Protein AF-A0A223NWZ9-F1 (afdb_monomer)

Radius of gyration: 15.73 Å; Cα contacts (8 Å, |Δi|>4): 188; chains: 1; bounding box: 35×35×40 Å

Organism: NCBI:txid1234841

pLDDT: mean 83.45, std 14.41, range [49.0, 98.25]

Sequence (126 aa):
MNLELKHLAPYLPYGLMCKTITGVTGKMIQLSESSVFLDCEIKWNSGALYNWMLECDIKPILRPISDLYNHPADDEIKDSCNGFIGVKFFHVNDTPYCSLKVLLKHHFDIFGLIEAGLAIDINTLK

Solvent-accessible surface area (backbone atoms only — not comparable to full-atom values): 7574 Å² total; per-residue (Å²): 137,79,92,49,59,84,77,50,59,79,27,47,92,49,44,44,42,29,34,37,83,88,68,54,56,23,32,34,75,48,77,53,98,82,40,51,31,32,50,34,80,57,92,50,10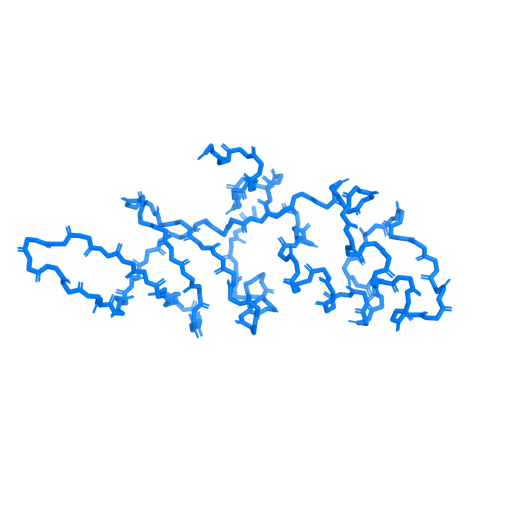1,78,75,57,79,52,80,49,84,44,86,58,68,62,28,45,48,25,33,59,59,82,50,39,88,81,36,76,60,48,57,52,34,39,66,68,45,79,63,66,72,75,76,86,74,79,43,74,90,80,48,54,68,62,43,49,53,52,40,35,59,68,37,37,43,74,80,50,36,49,86,67,67,52,28,39,50,50,87,76,61,128

Secondary structure (DSSP, 8-state):
----HHHHGGGGGGT-EEEETTS-EEEEEEE-SS-EEEE-----TT-----EEE---EEEEEB-GGGGGGSTHHHHHHHHTTT---STT--TTTS-HHHHHHHHHTTB-SS-TTTTTSSEEGGG--

Mean predicted aligned error: 6.72 Å

Nearest PDB structures (foldseek):
  7l1s-assembly1_C  TM=5.646E-01  e=8.456E-01  Bacillus sp. PS3
  3fb9-assembly1_B  TM=4.884E-01  e=2.352E+00  Streptococcus pneumoniae TIGR4
  7tmo-assembly1_C  TM=4.624E-01  e=2.206E+00  Saccharomyces cerevisiae
  6ziu-assembly1_C  TM=4.940E-01  e=3.679E+00  Bos taurus

Structure (mmCIF, N/CA/C/O backbone):
data_AF-A0A223NWZ9-F1
#
_entry.id   AF-A0A223NWZ9-F1
#
loop_
_atom_site.group_PDB
_atom_site.id
_atom_site.type_symbol
_atom_site.label_atom_id
_atom_site.label_alt_id
_atom_site.label_comp_id
_atom_site.label_asym_id
_atom_site.label_entity_id
_atom_site.label_seq_id
_atom_site.pdbx_PDB_ins_code
_atom_site.Cartn_x
_atom_site.Cartn_y
_atom_site.Cartn_z
_atom_site.occupancy
_atom_site.B_iso_or_equiv
_atom_site.auth_seq_id
_atom_site.auth_comp_id
_atom_site.auth_asym_id
_atom_site.auth_atom_id
_atom_site.pdbx_PDB_model_num
ATOM 1 N N . MET A 1 1 ? -2.712 -14.738 4.060 1.00 78.44 1 MET A N 1
ATOM 2 C CA . MET A 1 1 ? -1.640 -13.721 4.117 1.00 78.44 1 MET A CA 1
ATOM 3 C C . MET A 1 1 ? -2.070 -12.667 5.120 1.00 78.44 1 MET A C 1
ATOM 5 O O . MET A 1 1 ? -3.264 -12.403 5.175 1.00 78.44 1 MET A O 1
ATOM 9 N N . ASN A 1 2 ? -1.147 -12.106 5.902 1.00 85.12 2 ASN A N 1
ATOM 10 C CA . ASN A 1 2 ? -1.435 -11.020 6.844 1.00 85.12 2 ASN A CA 1
ATOM 11 C C . ASN A 1 2 ? -0.745 -9.734 6.377 1.00 85.12 2 ASN A C 1
ATOM 13 O O . ASN A 1 2 ? 0.264 -9.786 5.668 1.00 85.12 2 ASN A O 1
ATOM 17 N N . LEU A 1 3 ? -1.292 -8.583 6.771 1.00 88.12 3 LEU A N 1
ATOM 18 C CA . LEU A 1 3 ? -0.623 -7.303 6.573 1.00 88.12 3 LEU A CA 1
ATOM 19 C C . LEU A 1 3 ? 0.570 -7.221 7.539 1.00 88.12 3 LEU A C 1
ATOM 21 O O . LEU A 1 3 ? 0.448 -7.572 8.707 1.00 88.12 3 LEU A O 1
ATOM 25 N N . GLU A 1 4 ? 1.729 -6.789 7.046 1.00 90.19 4 GLU A N 1
ATOM 26 C CA . GLU A 1 4 ? 2.988 -6.773 7.800 1.00 90.19 4 GLU A CA 1
ATOM 27 C C . GLU A 1 4 ? 3.716 -5.455 7.536 1.00 90.19 4 GLU A C 1
A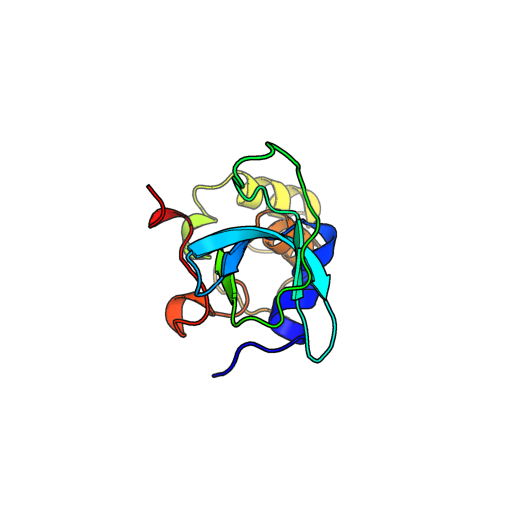TOM 29 O O . GLU A 1 4 ? 3.508 -4.823 6.496 1.00 90.19 4 GLU A O 1
ATOM 34 N N . LEU A 1 5 ? 4.634 -5.085 8.434 1.00 90.81 5 LEU A N 1
ATOM 35 C CA . LEU A 1 5 ? 5.440 -3.865 8.338 1.00 90.81 5 LEU A CA 1
ATOM 36 C C . LEU A 1 5 ? 6.079 -3.688 6.951 1.00 90.81 5 LEU A C 1
ATOM 38 O O . LEU A 1 5 ? 6.002 -2.614 6.360 1.00 90.81 5 LEU A O 1
ATOM 42 N N . LYS A 1 6 ? 6.659 -4.761 6.400 1.00 91.69 6 LYS A N 1
ATOM 43 C CA . LYS A 1 6 ? 7.359 -4.756 5.106 1.00 91.69 6 LYS A CA 1
ATOM 44 C C . LYS A 1 6 ? 6.458 -4.419 3.912 1.00 91.69 6 LYS A C 1
ATOM 46 O O . LYS A 1 6 ? 6.962 -3.953 2.897 1.00 91.69 6 LYS A O 1
ATOM 51 N N . HIS A 1 7 ? 5.148 -4.635 4.035 1.00 92.94 7 HIS A N 1
ATOM 52 C CA . HIS A 1 7 ? 4.178 -4.299 2.994 1.00 92.94 7 HIS A CA 1
ATOM 53 C C . HIS A 1 7 ? 3.818 -2.805 3.009 1.00 92.94 7 HIS A C 1
ATOM 55 O O . HIS A 1 7 ? 3.472 -2.253 1.973 1.00 92.94 7 HIS A O 1
ATOM 61 N N . LEU A 1 8 ? 3.904 -2.141 4.168 1.00 93.69 8 LEU A N 1
ATOM 62 C CA . LEU A 1 8 ? 3.492 -0.742 4.345 1.00 93.69 8 LEU A CA 1
ATOM 63 C C . LEU A 1 8 ? 4.670 0.235 4.342 1.00 93.69 8 LEU A C 1
ATOM 65 O O . LEU A 1 8 ? 4.576 1.314 3.760 1.00 93.69 8 LEU A O 1
ATOM 69 N N . ALA A 1 9 ? 5.787 -0.143 4.968 1.00 94.62 9 ALA A N 1
ATOM 70 C CA . ALA A 1 9 ? 6.954 0.716 5.153 1.00 94.62 9 ALA A CA 1
ATOM 71 C C . ALA A 1 9 ? 7.456 1.384 3.855 1.00 94.62 9 ALA A C 1
ATOM 73 O O . ALA A 1 9 ? 7.744 2.582 3.900 1.00 94.62 9 ALA A O 1
ATOM 74 N N . PRO A 1 10 ? 7.497 0.702 2.689 1.00 95.44 10 PRO A N 1
ATOM 75 C CA . PRO A 1 10 ? 7.938 1.326 1.441 1.00 95.44 10 PRO A CA 1
ATOM 76 C C . PRO A 1 10 ? 7.070 2.504 0.979 1.00 95.44 10 PRO A C 1
ATOM 78 O O . PRO A 1 10 ? 7.555 3.385 0.272 1.00 95.44 10 PRO A O 1
ATOM 81 N N . TYR A 1 11 ? 5.800 2.552 1.385 1.00 96.94 11 TYR A N 1
ATOM 82 C CA . TYR A 1 11 ? 4.884 3.624 1.004 1.00 96.94 11 TYR A CA 1
ATOM 83 C C . TYR A 1 11 ? 4.899 4.825 1.959 1.00 96.94 11 TYR A C 1
ATOM 85 O O . TYR A 1 11 ? 4.304 5.858 1.647 1.00 96.94 11 TYR A O 1
ATOM 93 N N . LEU A 1 12 ? 5.566 4.717 3.114 1.00 94.75 12 LEU A N 1
ATOM 94 C CA . LEU A 1 12 ? 5.590 5.764 4.138 1.00 94.75 12 LEU A CA 1
ATOM 95 C C . LEU A 1 12 ? 6.043 7.139 3.603 1.00 94.75 12 LEU A C 1
ATOM 97 O O . LEU A 1 12 ? 5.348 8.120 3.872 1.00 94.75 12 LEU A O 1
ATOM 101 N N . PRO A 1 13 ? 7.113 7.253 2.785 1.00 96.06 13 PRO A N 1
ATOM 102 C CA . PRO A 1 13 ? 7.543 8.545 2.238 1.00 96.06 13 PRO A CA 1
ATOM 103 C C . PRO A 1 13 ? 6.524 9.183 1.287 1.00 96.06 13 PRO A C 1
ATOM 105 O O . PRO A 1 13 ? 6.590 10.380 1.016 1.00 96.06 13 PRO A O 1
ATOM 108 N N . TYR A 1 14 ? 5.595 8.382 0.762 1.00 96.75 14 TYR A N 1
ATOM 109 C CA . TYR A 1 14 ? 4.630 8.782 -0.256 1.00 96.75 14 TYR A CA 1
ATOM 110 C C . TYR A 1 14 ? 3.237 9.018 0.318 1.00 96.75 14 TYR A C 1
ATOM 112 O O . TYR A 1 14 ? 2.323 9.359 -0.429 1.00 96.75 14 TYR A O 1
ATOM 120 N N . GLY A 1 15 ? 3.058 8.869 1.634 1.00 93.81 15 GLY A N 1
ATOM 121 C CA . GLY A 1 15 ? 1.816 9.249 2.287 1.00 93.81 15 GLY A CA 1
ATOM 122 C C . GLY A 1 15 ? 0.619 8.414 1.858 1.00 93.81 15 GLY A C 1
ATOM 123 O O . GLY A 1 15 ? -0.398 8.971 1.454 1.00 93.81 15 GLY A O 1
ATOM 124 N N . LEU A 1 16 ? 0.764 7.091 1.904 1.00 96.56 16 LEU A N 1
ATOM 125 C CA . LEU A 1 16 ? -0.305 6.150 1.584 1.00 96.56 16 LEU A CA 1
ATOM 126 C C . LEU A 1 16 ? -1.575 6.444 2.384 1.00 96.56 16 LEU A C 1
ATOM 128 O O . LEU A 1 16 ? -1.523 6.587 3.605 1.00 96.56 16 LEU A O 1
ATOM 132 N N . MET A 1 17 ? -2.714 6.496 1.700 1.00 95.81 17 MET A N 1
ATOM 133 C CA . MET A 1 17 ? -4.010 6.609 2.359 1.00 95.81 17 MET A CA 1
ATOM 134 C C . MET A 1 17 ? -4.446 5.247 2.894 1.00 95.81 17 MET A C 1
ATOM 136 O O . MET A 1 17 ? -4.345 4.231 2.210 1.00 95.81 17 MET A O 1
ATOM 140 N N . CYS A 1 18 ? -4.978 5.235 4.107 1.00 93.75 18 CYS A N 1
ATOM 141 C CA . CYS A 1 18 ? -5.468 4.044 4.780 1.00 93.75 18 CYS A CA 1
ATOM 142 C C . CYS A 1 18 ? -6.873 4.299 5.317 1.00 93.75 18 CYS A C 1
ATOM 144 O O . CYS A 1 18 ? -7.188 5.401 5.770 1.00 93.75 18 CYS A O 1
ATOM 146 N N . LYS A 1 19 ? -7.703 3.258 5.305 1.00 91.88 19 LYS A N 1
ATOM 147 C CA . LYS A 1 19 ? -9.019 3.255 5.939 1.00 91.88 19 LYS A CA 1
ATOM 148 C C . LYS A 1 19 ? -8.996 2.355 7.165 1.00 91.88 19 LYS A C 1
ATOM 150 O O . LYS A 1 19 ? -8.578 1.205 7.080 1.00 91.88 19 LYS A O 1
ATOM 155 N N . THR A 1 20 ? -9.453 2.864 8.295 1.00 87.62 20 THR A N 1
ATOM 156 C CA . THR A 1 20 ? -9.589 2.097 9.534 1.00 87.62 20 THR A CA 1
ATOM 157 C C . THR A 1 20 ? -10.863 1.252 9.499 1.00 87.62 20 THR A C 1
ATOM 159 O O . THR A 1 20 ? -11.808 1.550 8.759 1.00 87.62 20 THR A O 1
ATOM 162 N N . ILE A 1 21 ? -10.950 0.239 10.362 1.00 82.25 21 ILE A N 1
ATOM 163 C CA . ILE A 1 21 ? -12.201 -0.513 10.581 1.00 82.25 21 ILE A CA 1
ATOM 164 C C . ILE A 1 21 ? -13.375 0.365 11.040 1.00 82.25 21 ILE A C 1
ATOM 166 O O . ILE A 1 21 ? -14.529 0.047 10.764 1.00 82.25 21 ILE A O 1
ATOM 170 N N . THR A 1 22 ? -13.096 1.494 11.698 1.00 81.75 22 THR A N 1
ATOM 171 C CA . THR A 1 22 ? -14.110 2.468 12.132 1.00 81.75 22 THR A CA 1
ATOM 172 C C . THR A 1 22 ? -14.595 3.369 10.993 1.00 81.75 22 THR A C 1
ATOM 174 O O . THR A 1 22 ? -15.476 4.201 11.194 1.00 81.75 22 THR A O 1
ATOM 177 N N . GLY A 1 23 ? -14.043 3.204 9.787 1.00 85.88 23 GLY A N 1
ATOM 178 C CA . GLY A 1 23 ? -14.415 3.951 8.589 1.00 85.88 23 GLY A CA 1
ATOM 179 C C . GLY A 1 23 ? -13.675 5.277 8.412 1.00 85.88 23 GLY A C 1
ATOM 180 O O . GLY A 1 23 ? -13.872 5.933 7.389 1.00 85.88 23 GLY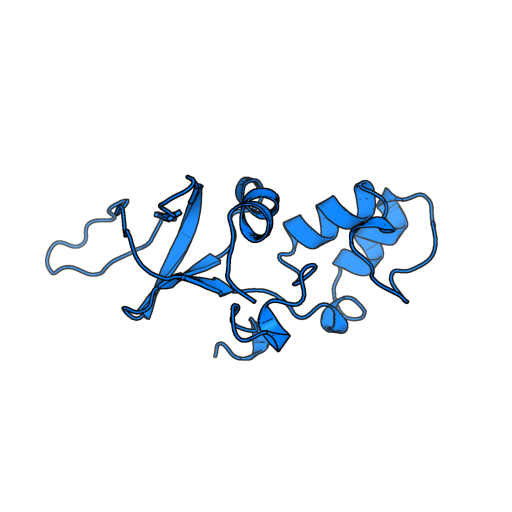 A O 1
ATOM 181 N N . VAL A 1 24 ? -12.802 5.650 9.352 1.00 86.12 24 VAL A N 1
ATOM 182 C CA . VAL A 1 24 ? -11.955 6.844 9.247 1.00 86.12 24 VAL A CA 1
ATOM 183 C C . VAL A 1 24 ? -10.912 6.617 8.159 1.00 86.12 24 VAL A C 1
ATOM 185 O O . VAL A 1 24 ? -10.317 5.546 8.068 1.00 86.12 24 VAL A O 1
ATOM 188 N N . THR A 1 25 ? -10.701 7.621 7.313 1.00 90.00 25 THR A N 1
ATOM 189 C CA . THR A 1 25 ? -9.667 7.591 6.275 1.00 90.00 25 THR A CA 1
ATOM 190 C C . THR A 1 25 ? -8.602 8.619 6.616 1.00 90.00 25 THR A C 1
ATOM 192 O O . THR A 1 25 ? -8.929 9.744 6.985 1.00 90.00 25 THR A O 1
ATOM 195 N N . GLY A 1 26 ? -7.338 8.226 6.513 1.00 89.19 26 GLY A N 1
ATOM 196 C CA . GLY A 1 26 ? -6.212 9.066 6.893 1.00 89.19 26 GLY A CA 1
ATOM 197 C C . GLY A 1 26 ? -4.942 8.719 6.145 1.00 89.19 26 GLY A C 1
ATOM 198 O O . GLY A 1 26 ? -4.787 7.611 5.631 1.00 89.19 26 GLY A O 1
ATOM 199 N N . LYS A 1 27 ? -4.032 9.682 6.090 1.00 92.81 27 LYS A N 1
ATOM 200 C CA . LYS A 1 27 ? -2.718 9.542 5.481 1.00 92.81 27 LYS A CA 1
ATOM 201 C C . LYS A 1 27 ? -1.758 8.905 6.474 1.00 92.81 27 LYS A C 1
ATOM 203 O O . LYS A 1 27 ? -1.611 9.392 7.588 1.00 92.81 27 LYS A O 1
ATOM 208 N N . MET A 1 28 ? -1.064 7.852 6.073 1.00 92.25 28 MET A N 1
ATOM 209 C CA . MET A 1 28 ? -0.031 7.237 6.897 1.00 92.25 28 MET A CA 1
ATOM 210 C C . MET A 1 28 ? 1.170 8.176 7.052 1.00 92.25 28 MET A C 1
ATOM 212 O O . MET A 1 28 ? 1.759 8.603 6.058 1.00 92.25 28 MET A O 1
ATOM 216 N N . ILE A 1 29 ? 1.532 8.477 8.302 1.00 91.38 29 ILE A N 1
ATOM 217 C CA . ILE A 1 29 ? 2.642 9.384 8.650 1.00 91.38 29 ILE A CA 1
ATOM 218 C C . ILE A 1 29 ? 3.736 8.716 9.483 1.00 91.38 29 ILE A C 1
ATOM 220 O O . ILE A 1 29 ? 4.881 9.161 9.461 1.00 91.38 29 ILE A O 1
ATOM 224 N N . GLN A 1 30 ? 3.411 7.632 10.189 1.00 89.56 30 GLN A N 1
ATOM 225 C CA . GLN A 1 30 ? 4.369 6.844 10.958 1.00 89.56 30 GLN A CA 1
ATOM 226 C C . GLN A 1 30 ? 3.888 5.393 11.070 1.00 89.56 30 GLN A C 1
ATOM 228 O O . GLN A 1 30 ? 2.691 5.110 11.032 1.00 89.56 30 GLN A O 1
ATOM 233 N N . LEU A 1 31 ? 4.841 4.473 11.198 1.00 88.00 31 LEU A N 1
ATOM 234 C CA . LEU A 1 31 ? 4.620 3.035 11.285 1.00 88.00 31 LEU A CA 1
ATOM 235 C C . LEU A 1 31 ? 5.567 2.453 12.344 1.00 88.00 31 LEU A C 1
ATOM 237 O O . LEU A 1 31 ? 6.729 2.854 12.416 1.00 88.00 31 LEU A O 1
ATOM 241 N N . SER A 1 32 ? 5.081 1.519 13.151 1.00 85.69 32 SER A N 1
ATOM 242 C CA . SER A 1 32 ? 5.876 0.685 14.054 1.00 85.69 32 SER A CA 1
ATOM 243 C C . SER A 1 32 ? 5.500 -0.786 13.863 1.00 85.69 32 SER A C 1
ATOM 245 O O . SER A 1 32 ? 4.607 -1.102 13.076 1.00 85.69 32 SER A O 1
ATOM 247 N N . GLU A 1 33 ? 6.161 -1.696 14.578 1.00 80.62 33 GLU A N 1
ATOM 248 C CA . GLU A 1 33 ? 5.824 -3.126 14.534 1.00 80.62 33 GLU A CA 1
ATOM 249 C C . GLU A 1 33 ? 4.382 -3.425 14.971 1.00 80.62 33 GLU A C 1
ATOM 251 O O . GLU A 1 33 ? 3.807 -4.407 14.508 1.00 80.62 33 GLU A O 1
ATOM 256 N N . SER A 1 34 ? 3.791 -2.585 15.827 1.00 79.56 34 SER A N 1
ATOM 257 C CA . SER A 1 34 ? 2.458 -2.808 16.402 1.00 79.56 34 SER A CA 1
ATOM 258 C C . SER A 1 34 ? 1.420 -1.750 16.032 1.00 79.56 34 SER A C 1
ATOM 260 O O . SER A 1 34 ? 0.245 -1.924 16.340 1.00 79.56 34 SER A O 1
ATOM 262 N N . SER A 1 35 ? 1.810 -0.645 15.392 1.00 81.56 35 SER A N 1
ATOM 263 C CA . SER A 1 35 ? 0.895 0.481 15.180 1.00 81.56 35 SER A CA 1
ATOM 264 C C . SER A 1 35 ? 1.140 1.257 13.891 1.00 81.56 35 SER A C 1
ATOM 266 O O . SER A 1 35 ? 2.269 1.406 13.421 1.00 81.56 35 SER A O 1
ATOM 268 N N . VAL A 1 36 ? 0.049 1.796 13.341 1.00 85.12 36 VAL A N 1
ATOM 269 C CA . VAL A 1 36 ? 0.051 2.724 12.206 1.00 85.12 36 VAL A CA 1
ATOM 270 C C . VAL A 1 36 ? -0.522 4.055 12.674 1.00 85.12 36 VAL A C 1
ATOM 272 O O . VAL A 1 36 ? -1.597 4.108 13.264 1.00 85.12 36 VAL A O 1
ATOM 275 N N . PHE A 1 37 ? 0.185 5.143 12.393 1.00 86.00 37 PHE A N 1
ATOM 276 C CA . PHE A 1 37 ? -0.257 6.491 12.726 1.00 86.00 37 PHE A CA 1
ATOM 277 C C . PHE A 1 37 ? -0.794 7.162 11.473 1.00 86.00 37 PHE A C 1
ATOM 279 O O . PHE A 1 37 ? -0.101 7.234 10.449 1.00 86.00 37 PHE A O 1
ATOM 286 N N . LEU A 1 38 ? -2.026 7.657 11.577 1.00 87.38 38 LEU A N 1
ATOM 287 C CA . LEU A 1 38 ? -2.722 8.325 10.492 1.00 87.38 38 LEU A CA 1
ATOM 288 C C . LEU A 1 38 ? -2.938 9.801 10.828 1.00 87.38 38 LEU A C 1
ATOM 290 O O . LEU A 1 38 ? -3.410 10.145 11.910 1.00 87.38 38 LEU A O 1
ATOM 294 N N . ASP A 1 39 ? -2.644 10.655 9.860 1.00 86.81 39 ASP A N 1
ATOM 295 C CA . ASP A 1 39 ? -3.119 12.030 9.799 1.00 86.81 39 ASP A CA 1
ATOM 296 C C . ASP A 1 39 ? -4.519 12.019 9.164 1.00 86.81 39 ASP A C 1
ATOM 298 O O . ASP A 1 39 ? -4.683 11.628 8.003 1.00 86.81 39 ASP A O 1
ATOM 302 N N . CYS A 1 40 ? -5.552 12.333 9.948 1.00 81.69 40 CYS A N 1
ATOM 303 C CA . CYS A 1 40 ? -6.945 12.275 9.510 1.00 81.69 40 CYS A CA 1
ATOM 304 C C . CYS A 1 40 ? -7.798 13.384 10.128 1.00 81.69 40 CYS A C 1
ATOM 306 O O . CYS A 1 40 ? -7.580 13.817 11.260 1.00 81.69 40 CYS A O 1
ATOM 308 N N . GLU A 1 41 ? -8.828 13.806 9.394 1.00 72.62 41 GLU A N 1
ATOM 309 C CA . GLU A 1 41 ? -9.833 14.728 9.914 1.00 72.62 41 GLU A CA 1
ATOM 310 C C . GLU A 1 41 ? -10.993 13.944 10.531 1.00 72.62 41 GLU A C 1
ATOM 312 O O . GLU A 1 41 ? -11.745 13.259 9.833 1.00 72.62 41 GLU A O 1
ATOM 317 N N . ILE A 1 42 ? -11.180 14.068 11.845 1.00 68.69 42 ILE A N 1
ATOM 318 C CA . ILE A 1 42 ? -12.346 13.511 12.532 1.00 68.69 42 ILE A CA 1
ATOM 319 C C . ILE A 1 42 ? -13.240 14.668 12.970 1.00 68.69 42 ILE A C 1
ATOM 321 O O . ILE A 1 42 ? -12.852 15.504 13.783 1.00 68.69 42 ILE A O 1
ATOM 325 N N . LYS A 1 43 ? -14.473 14.705 12.460 1.00 62.28 43 LYS A N 1
ATOM 326 C CA . LYS A 1 43 ? -15.470 15.692 12.886 1.00 62.28 43 LYS A CA 1
ATOM 327 C C . LYS A 1 43 ? -16.003 15.335 14.273 1.00 62.28 43 LYS A C 1
ATOM 329 O O . LYS A 1 43 ? -16.959 14.577 14.398 1.00 62.28 43 LYS A O 1
ATOM 334 N N . TRP A 1 44 ? -15.398 15.904 15.308 1.00 57.38 44 TRP A N 1
ATOM 335 C CA . TRP A 1 44 ? -16.029 16.047 16.622 1.00 57.38 44 TRP A CA 1
ATOM 336 C C . TRP A 1 44 ? -16.712 17.413 16.716 1.00 57.38 44 TRP A C 1
ATOM 338 O O . TRP A 1 44 ? -16.326 18.346 16.011 1.00 57.38 44 TRP A O 1
ATOM 348 N N . ASN A 1 45 ? -17.702 17.552 17.605 1.00 56.41 45 ASN A N 1
ATOM 349 C CA . ASN A 1 45 ? -18.493 18.779 17.815 1.00 56.41 45 ASN A CA 1
ATOM 350 C C . ASN A 1 45 ? -17.663 20.065 18.084 1.00 56.41 45 ASN A C 1
ATOM 352 O O . ASN A 1 45 ? -18.237 21.146 18.153 1.00 56.41 45 ASN A O 1
ATOM 356 N N . SER A 1 46 ? -16.336 19.969 18.231 1.00 55.59 46 SER A N 1
ATOM 357 C CA . SER A 1 46 ? -15.387 21.068 18.454 1.00 55.59 46 SER A CA 1
ATOM 358 C C . SER A 1 46 ? -14.557 21.495 17.227 1.00 55.59 46 SER A C 1
ATOM 360 O O . SER A 1 46 ? -13.804 22.458 17.337 1.00 55.59 46 SER A O 1
ATOM 362 N N . GLY A 1 47 ? -14.668 20.830 16.067 1.00 51.28 47 GLY A N 1
ATOM 363 C CA . GLY A 1 47 ? -14.039 21.282 14.811 1.00 51.28 47 GLY A CA 1
ATOM 364 C C . GLY A 1 47 ? -12.506 21.196 14.736 1.00 51.28 47 GLY A C 1
ATOM 365 O O . GLY A 1 47 ? -11.912 21.833 13.870 1.00 51.28 47 GLY A O 1
ATOM 366 N N . ALA A 1 48 ? -11.854 20.441 15.623 1.00 49.00 48 ALA A N 1
ATOM 367 C CA . ALA A 1 48 ? -10.395 20.342 15.668 1.00 49.00 48 ALA A CA 1
ATOM 368 C C . ALA A 1 48 ? -9.834 19.145 14.871 1.00 49.00 48 ALA A C 1
ATOM 370 O O . ALA A 1 48 ? -10.368 18.037 14.921 1.00 49.00 48 ALA A O 1
ATOM 371 N N . LEU A 1 49 ? -8.724 19.399 14.167 1.00 49.41 49 LEU A N 1
ATOM 372 C CA . LEU A 1 49 ? -7.840 18.418 13.531 1.00 49.41 49 LEU A CA 1
ATOM 373 C C . LEU A 1 49 ? -6.976 17.764 14.613 1.00 49.41 49 LEU A C 1
ATOM 375 O O . LEU A 1 49 ? -6.284 18.472 15.347 1.00 49.41 49 LEU A O 1
ATOM 379 N N . TYR A 1 50 ? -6.981 16.439 14.718 1.00 55.75 50 TYR A N 1
ATOM 380 C CA . TYR A 1 50 ? -6.130 15.741 15.677 1.00 55.75 50 TYR A CA 1
ATOM 381 C C . TYR A 1 50 ? -5.415 14.566 15.010 1.00 55.75 50 TYR A C 1
ATOM 383 O O . TYR A 1 50 ? -6.056 13.689 14.441 1.00 55.75 50 TYR A O 1
ATOM 391 N N . ASN A 1 51 ? -4.094 14.499 15.186 1.00 53.84 51 ASN A N 1
ATOM 392 C CA . ASN A 1 51 ? -3.315 13.287 14.936 1.00 53.84 51 ASN A CA 1
ATOM 393 C C . ASN A 1 51 ? -3.714 12.242 15.982 1.00 53.84 51 ASN A C 1
ATOM 395 O O . ASN A 1 51 ? -3.393 12.407 17.161 1.00 53.84 51 ASN A O 1
ATOM 399 N N . TRP A 1 52 ? -4.446 11.201 15.591 1.00 60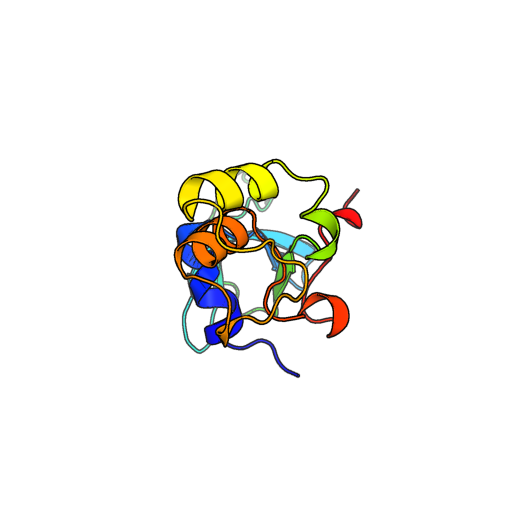.66 52 TRP A N 1
ATOM 400 C CA . TRP A 1 52 ? -4.822 10.122 16.506 1.00 60.66 52 TRP A CA 1
ATOM 401 C C . TRP A 1 52 ? -3.935 8.898 16.292 1.00 60.66 52 TRP A C 1
ATOM 403 O O . TRP A 1 52 ? -3.666 8.470 15.171 1.00 60.66 52 TRP A O 1
ATOM 413 N N . MET A 1 53 ? -3.500 8.327 17.413 1.00 51.00 53 MET A N 1
ATOM 414 C CA . MET A 1 53 ? -2.875 7.014 17.494 1.00 51.00 53 MET A CA 1
ATOM 415 C C . MET A 1 53 ? -3.999 5.978 17.511 1.00 51.00 53 MET A C 1
ATOM 417 O O . MET A 1 53 ? -4.650 5.784 18.534 1.00 51.00 53 MET A O 1
ATOM 421 N N . LEU A 1 54 ? -4.274 5.359 16.367 1.00 53.22 54 LEU A N 1
ATOM 422 C CA . LEU A 1 54 ? -5.211 4.247 16.290 1.00 53.22 54 LEU A CA 1
ATOM 423 C C . LEU A 1 54 ? -4.399 2.955 16.241 1.00 53.22 54 LEU A C 1
ATOM 425 O O . LEU A 1 54 ? -3.827 2.604 15.214 1.00 53.22 54 LEU A O 1
ATOM 429 N N . GLU A 1 55 ? 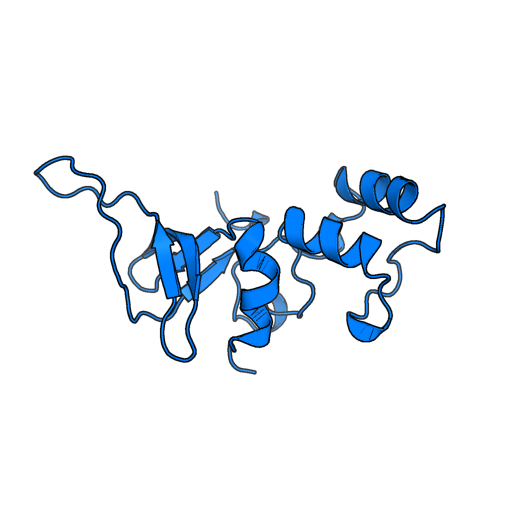-4.364 2.234 17.358 1.00 53.75 55 GLU A N 1
ATOM 430 C CA . GLU A 1 55 ? -4.083 0.798 17.338 1.00 53.75 55 GLU A CA 1
ATOM 431 C C . GLU A 1 55 ? -5.321 0.126 16.731 1.00 53.75 55 GLU A C 1
ATOM 433 O O . GLU A 1 55 ? -6.245 -0.300 17.419 1.00 53.75 55 GLU A O 1
ATOM 438 N N . CYS A 1 56 ? -5.439 0.209 15.410 1.00 63.09 56 CYS A N 1
ATOM 439 C CA . CYS A 1 56 ? -6.577 -0.304 14.668 1.00 63.09 56 CYS A CA 1
ATOM 440 C C . CYS A 1 56 ? -6.082 -1.049 13.447 1.00 63.09 56 CYS A C 1
ATOM 442 O O . CYS A 1 56 ? -5.156 -0.605 12.765 1.00 63.09 56 CYS A O 1
ATOM 444 N N . ASP A 1 57 ? -6.786 -2.127 13.128 1.00 79.50 57 ASP A N 1
ATOM 445 C CA . ASP A 1 57 ? -6.682 -2.736 11.817 1.00 79.50 57 ASP A CA 1
ATOM 446 C C . ASP A 1 57 ? -6.999 -1.677 10.754 1.00 79.50 57 ASP A C 1
ATOM 448 O O . ASP A 1 57 ? -8.027 -0.982 10.792 1.00 79.50 57 ASP A O 1
ATOM 452 N N . ILE A 1 58 ? -6.077 -1.543 9.809 1.00 90.00 58 ILE A N 1
ATOM 453 C CA . ILE A 1 58 ? -6.213 -0.671 8.652 1.00 90.00 58 ILE A CA 1
ATOM 454 C C . ILE A 1 58 ? -6.298 -1.506 7.381 1.00 90.00 58 ILE A C 1
ATOM 456 O O . ILE A 1 58 ? -5.738 -2.597 7.285 1.00 90.00 58 ILE A O 1
ATOM 460 N N . LYS A 1 59 ? -6.946 -0.943 6.366 1.00 94.00 59 LYS A N 1
ATOM 461 C CA . LYS A 1 59 ? -6.775 -1.358 4.981 1.00 94.00 59 LYS A CA 1
ATOM 462 C C . LYS A 1 59 ? -6.108 -0.226 4.202 1.00 94.00 59 LYS A C 1
ATOM 464 O O . LYS A 1 59 ? -6.701 0.855 4.119 1.00 94.00 59 LYS A O 1
ATOM 469 N N . PRO A 1 60 ? -4.901 -0.427 3.646 1.00 96.19 60 PRO A N 1
ATOM 470 C CA . PRO A 1 60 ? -4.322 0.538 2.725 1.00 96.19 60 PRO A CA 1
ATOM 471 C C . PRO A 1 60 ? -5.207 0.674 1.485 1.00 96.19 60 PRO A C 1
ATOM 473 O O . PRO A 1 60 ? -5.816 -0.296 1.033 1.00 96.19 60 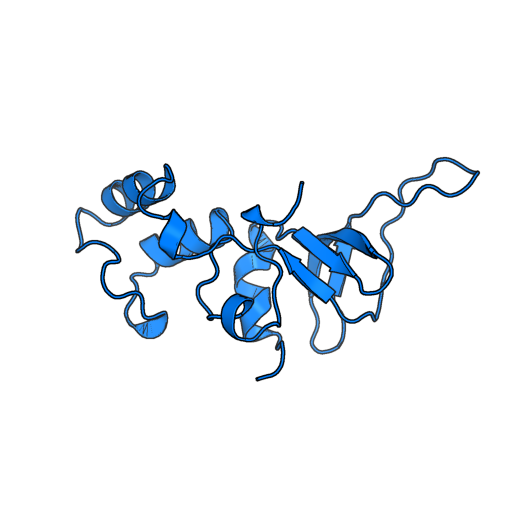PRO A O 1
ATOM 476 N N . ILE A 1 61 ? -5.292 1.887 0.952 1.00 97.94 61 ILE A N 1
ATOM 477 C CA . ILE A 1 61 ? -5.995 2.198 -0.289 1.00 97.94 61 ILE A CA 1
ATOM 478 C C . ILE A 1 61 ? -4.939 2.232 -1.387 1.00 97.94 61 ILE A C 1
ATOM 480 O O . ILE A 1 61 ? -4.083 3.114 -1.399 1.00 97.94 61 ILE A O 1
ATOM 484 N N . LEU A 1 62 ? -4.983 1.247 -2.277 1.00 98.25 62 LEU A N 1
ATOM 485 C CA . LEU A 1 62 ? -3.968 1.031 -3.300 1.00 98.25 62 LEU A CA 1
ATOM 486 C C . LEU A 1 62 ? -4.592 1.020 -4.687 1.00 98.25 62 LEU A C 1
ATOM 488 O O . LEU A 1 62 ? -5.767 0.706 -4.871 1.00 98.25 62 LEU A O 1
ATOM 492 N N . ARG A 1 63 ? -3.772 1.347 -5.678 1.00 97.25 63 ARG A N 1
ATOM 493 C CA . ARG A 1 63 ? -4.124 1.262 -7.088 1.00 97.25 63 ARG A CA 1
ATOM 494 C C . ARG A 1 63 ? -3.777 -0.128 -7.635 1.00 97.25 63 ARG A C 1
ATOM 496 O O . ARG A 1 63 ? -2.634 -0.554 -7.465 1.00 97.25 63 ARG A O 1
ATOM 503 N N . PRO A 1 64 ? -4.691 -0.831 -8.319 1.00 95.81 64 PRO A N 1
ATOM 504 C CA . PRO A 1 64 ? -4.370 -2.079 -9.001 1.00 95.81 64 PRO A CA 1
ATOM 505 C C . PRO A 1 64 ? -3.187 -1.916 -9.957 1.00 95.81 64 PRO A C 1
ATOM 507 O O . PRO A 1 64 ? -3.120 -0.951 -10.718 1.00 95.81 64 PRO A O 1
ATOM 510 N N . ILE A 1 65 ? -2.263 -2.879 -9.968 1.00 91.81 65 ILE A N 1
ATOM 511 C CA . ILE A 1 65 ? -1.110 -2.841 -10.883 1.00 91.81 65 ILE A CA 1
ATOM 512 C C . ILE A 1 65 ? -1.540 -2.838 -12.359 1.00 91.81 65 ILE A C 1
ATOM 514 O O . ILE A 1 65 ? -0.852 -2.275 -13.209 1.00 91.81 65 ILE A O 1
ATOM 518 N N . SER A 1 66 ? -2.712 -3.405 -12.662 1.00 90.62 66 SER A N 1
ATOM 519 C CA . SER A 1 66 ? -3.327 -3.392 -13.993 1.00 90.62 66 SER A CA 1
ATOM 520 C C . SER A 1 66 ? -3.589 -1.986 -14.532 1.00 90.62 66 SER A C 1
ATOM 522 O O . SER A 1 66 ? -3.611 -1.801 -15.747 1.00 90.62 66 SER A O 1
ATOM 524 N N . ASP A 1 67 ? -3.749 -0.993 -13.655 1.00 93.25 67 ASP A N 1
ATOM 525 C CA . ASP A 1 67 ? -4.014 0.390 -14.054 1.00 93.25 67 ASP A CA 1
ATOM 526 C C . ASP A 1 67 ? -2.778 1.091 -14.613 1.00 93.25 67 ASP A C 1
ATOM 528 O O . ASP A 1 67 ? -2.904 2.162 -15.208 1.00 93.25 67 ASP A O 1
ATOM 532 N N . LEU A 1 68 ? -1.586 0.515 -14.426 1.00 90.00 68 LEU A N 1
ATOM 533 C CA . LEU A 1 68 ? -0.324 1.152 -14.783 1.00 90.00 68 LEU A CA 1
ATOM 534 C C . LEU A 1 68 ? -0.306 1.604 -16.245 1.00 90.00 68 LEU A C 1
ATOM 536 O O . LEU A 1 68 ? 0.063 2.738 -16.523 1.00 90.00 68 LEU A O 1
ATOM 540 N N . TYR A 1 69 ? -0.788 0.759 -17.157 1.00 85.06 69 TYR A N 1
ATOM 541 C CA . TYR A 1 69 ? -0.790 1.024 -18.600 1.00 85.06 69 TYR A CA 1
ATOM 542 C C . TYR A 1 69 ? -1.660 2.214 -19.024 1.00 85.06 69 TYR A C 1
ATOM 544 O O . TYR A 1 69 ? -1.506 2.714 -20.133 1.00 85.06 69 TYR A O 1
ATOM 552 N N . ASN A 1 70 ? -2.569 2.663 -18.156 1.00 89.50 70 ASN A N 1
ATOM 553 C CA . ASN A 1 70 ? -3.428 3.824 -18.384 1.00 89.50 70 ASN A CA 1
ATOM 554 C C . ASN A 1 70 ? -3.080 4.988 -17.440 1.00 89.50 70 ASN A C 1
ATOM 556 O O . ASN A 1 70 ? -3.868 5.923 -17.294 1.00 89.50 70 ASN A O 1
ATOM 560 N N . HIS A 1 71 ? -1.923 4.933 -16.775 1.00 92.19 71 HIS A N 1
ATOM 561 C CA . HIS A 1 71 ? -1.485 5.917 -15.795 1.00 92.19 71 HIS A CA 1
ATOM 562 C C . HIS A 1 71 ? -0.192 6.612 -16.256 1.00 92.19 71 HIS A C 1
ATOM 564 O O . HIS A 1 71 ? 0.721 5.931 -16.723 1.00 92.19 71 HIS A O 1
ATOM 570 N N . PRO A 1 72 ? -0.011 7.927 -16.011 1.00 92.06 72 PRO A N 1
ATOM 571 C CA . PRO A 1 72 ? 1.236 8.647 -16.325 1.00 92.06 72 PRO A CA 1
ATOM 572 C C . PRO A 1 72 ? 2.513 8.070 -15.684 1.00 92.06 72 PRO A C 1
ATOM 574 O O . PRO A 1 72 ? 3.626 8.445 -16.039 1.00 92.06 72 PRO A O 1
ATOM 577 N N . ALA A 1 73 ? 2.355 7.158 -14.723 1.00 90.44 73 ALA A N 1
ATOM 578 C CA . ALA A 1 73 ? 3.462 6.467 -14.075 1.00 90.44 73 ALA A CA 1
ATOM 579 C C . ALA A 1 73 ? 4.202 5.529 -15.039 1.00 90.44 73 ALA A C 1
ATOM 581 O O . ALA A 1 73 ? 5.394 5.317 -14.854 1.00 90.44 73 ALA A O 1
ATOM 582 N N . ASP A 1 74 ? 3.528 4.978 -16.054 1.00 88.12 74 ASP A N 1
ATOM 583 C CA . ASP A 1 74 ? 4.178 4.119 -17.051 1.00 88.12 74 ASP A CA 1
ATOM 584 C C . ASP A 1 74 ? 5.234 4.900 -17.846 1.00 88.12 74 ASP A C 1
ATOM 586 O O . ASP A 1 74 ? 6.354 4.429 -18.038 1.00 88.12 74 ASP A O 1
ATOM 590 N N . ASP A 1 75 ? 4.923 6.142 -18.215 1.00 88.19 75 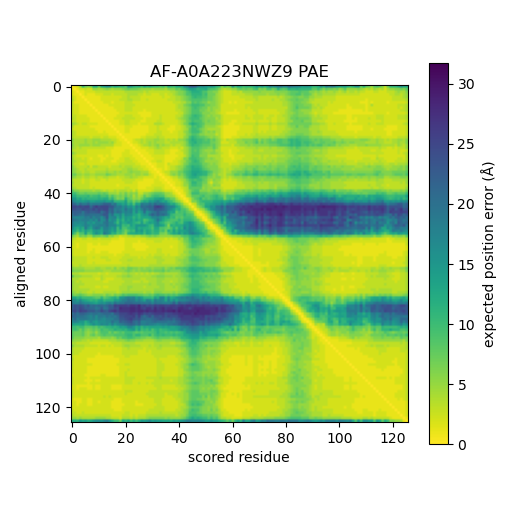ASP A N 1
ATOM 591 C CA . ASP A 1 75 ? 5.874 7.026 -18.888 1.00 88.19 75 ASP A CA 1
ATOM 592 C C . ASP A 1 75 ? 6.996 7.483 -17.941 1.00 88.19 75 ASP A C 1
ATOM 594 O O . ASP A 1 75 ? 8.168 7.399 -18.305 1.00 88.19 75 ASP A O 1
ATOM 598 N N . GLU A 1 76 ? 6.682 7.821 -16.682 1.00 89.50 76 GLU A N 1
ATOM 599 C CA . GLU A 1 76 ? 7.701 8.150 -15.665 1.00 89.50 76 GLU A CA 1
ATOM 600 C C . GLU A 1 76 ? 8.687 6.985 -15.426 1.00 89.50 76 GLU A C 1
ATOM 602 O O . GLU A 1 76 ? 9.885 7.207 -15.233 1.00 89.50 76 GLU A O 1
ATOM 607 N N . ILE A 1 77 ? 8.217 5.732 -15.475 1.00 86.62 77 ILE A N 1
ATOM 608 C CA . ILE A 1 77 ? 9.078 4.544 -15.367 1.00 86.62 77 ILE A CA 1
ATOM 609 C C . ILE A 1 77 ? 9.992 4.414 -16.590 1.00 86.62 77 ILE A C 1
ATOM 611 O O . ILE A 1 77 ? 11.194 4.180 -16.426 1.00 86.62 77 ILE A O 1
ATOM 615 N N . LYS A 1 78 ? 9.446 4.562 -17.803 1.00 83.81 78 LYS A N 1
ATOM 616 C CA . LYS A 1 78 ? 10.220 4.474 -19.054 1.00 83.81 78 LYS A CA 1
ATOM 617 C C . LYS A 1 78 ? 11.331 5.523 -19.092 1.00 83.81 78 LYS A C 1
ATOM 619 O O . LYS A 1 78 ? 12.469 5.182 -19.428 1.00 83.81 78 LYS A O 1
ATOM 624 N N . ASP A 1 79 ? 11.010 6.748 -18.680 1.00 84.12 79 ASP A N 1
ATOM 625 C CA . ASP A 1 79 ? 11.942 7.873 -18.626 1.00 84.12 79 ASP A CA 1
ATOM 626 C C . ASP A 1 79 ? 13.015 7.672 -17.547 1.00 84.12 79 ASP A C 1
ATOM 628 O O . ASP A 1 79 ? 14.206 7.867 -17.794 1.00 84.12 79 ASP A O 1
ATOM 632 N N . SER A 1 80 ? 12.625 7.234 -16.344 1.00 77.25 80 SER A N 1
ATOM 633 C CA . SER A 1 80 ? 13.551 7.109 -15.212 1.00 77.25 80 SER A CA 1
ATOM 634 C C . SER A 1 80 ? 14.521 5.928 -15.324 1.00 77.25 80 SER A C 1
ATOM 636 O O . SER A 1 80 ? 15.548 5.939 -14.639 1.00 77.25 80 SER A O 1
ATOM 638 N N . CYS A 1 81 ? 14.199 4.896 -16.105 1.00 68.50 81 CYS A N 1
ATOM 639 C CA . CYS A 1 81 ? 14.965 3.648 -16.156 1.00 68.50 81 CYS A CA 1
ATOM 640 C C . CYS A 1 81 ? 15.664 3.413 -17.508 1.00 68.50 81 CYS A C 1
ATOM 642 O O . CYS A 1 81 ? 16.000 2.273 -17.826 1.00 68.50 81 CYS A O 1
ATOM 644 N N . ASN A 1 82 ? 15.908 4.467 -18.301 1.00 64.38 82 ASN A N 1
ATOM 645 C CA . ASN A 1 82 ? 16.597 4.389 -19.600 1.00 64.38 82 ASN A CA 1
ATOM 646 C C . ASN A 1 82 ? 16.007 3.318 -20.543 1.00 64.38 82 ASN A C 1
ATOM 648 O O . ASN A 1 82 ? 16.747 2.586 -21.202 1.00 64.38 82 ASN A O 1
ATOM 652 N N . GLY A 1 83 ? 14.678 3.186 -20.592 1.00 58.28 83 GLY A N 1
ATOM 653 C CA . GLY A 1 83 ? 14.020 2.232 -21.489 1.00 58.28 83 GLY A CA 1
ATOM 654 C C . GLY A 1 83 ? 14.173 0.751 -21.112 1.00 58.28 83 GLY A C 1
ATOM 655 O O . GLY A 1 83 ? 13.888 -0.109 -21.950 1.00 58.28 83 GLY A O 1
ATOM 656 N N . PHE A 1 84 ? 14.593 0.416 -19.882 1.00 56.25 84 PHE A N 1
ATOM 657 C CA . PHE A 1 84 ? 14.541 -0.972 -19.413 1.00 56.25 84 PHE A CA 1
ATOM 658 C C . PHE A 1 84 ? 13.085 -1.457 -19.330 1.00 56.25 84 PHE A C 1
ATOM 660 O O . PHE A 1 84 ? 12.306 -0.998 -18.502 1.00 56.25 84 PHE A O 1
ATOM 667 N N . ILE A 1 85 ? 12.777 -2.351 -20.274 1.00 56.09 85 ILE A N 1
ATOM 668 C CA . ILE A 1 85 ? 11.697 -3.340 -20.394 1.00 56.09 85 ILE A CA 1
ATOM 669 C C . ILE A 1 85 ? 10.497 -3.102 -19.472 1.00 56.09 85 ILE A C 1
ATOM 671 O O . ILE A 1 85 ? 10.561 -3.283 -18.259 1.00 56.09 85 ILE A O 1
ATOM 675 N N . GLY A 1 86 ? 9.376 -2.767 -20.117 1.00 54.44 86 GLY A N 1
ATOM 676 C CA . GLY A 1 86 ? 8.084 -2.534 -19.490 1.00 54.44 86 GLY A CA 1
ATOM 677 C C . GLY A 1 86 ? 7.678 -3.615 -18.494 1.00 54.44 86 GLY A C 1
ATOM 678 O O . GLY A 1 86 ? 8.044 -4.786 -18.605 1.00 54.44 86 GLY A O 1
ATOM 679 N N . VAL A 1 87 ? 6.854 -3.191 -17.544 1.00 57.34 87 VAL A N 1
ATOM 680 C CA . VAL A 1 87 ? 6.409 -3.905 -16.339 1.00 57.34 87 VAL A CA 1
ATOM 681 C C . VAL A 1 87 ? 5.451 -5.078 -16.647 1.00 57.34 87 VAL A C 1
ATOM 683 O O . VAL A 1 87 ? 4.579 -5.436 -15.861 1.00 57.34 87 VAL A O 1
ATOM 686 N N . LYS A 1 88 ? 5.599 -5.698 -17.823 1.00 57.75 88 LYS A N 1
ATOM 687 C CA . LYS A 1 88 ? 4.690 -6.697 -18.397 1.00 57.75 88 LYS A CA 1
ATOM 688 C C . LYS A 1 88 ? 4.614 -7.987 -17.576 1.00 57.75 88 LYS A C 1
ATOM 690 O O . LYS A 1 88 ? 3.643 -8.724 -17.697 1.00 57.75 88 LYS A O 1
ATOM 695 N N . PHE A 1 89 ? 5.610 -8.215 -16.720 1.00 56.44 89 PHE A N 1
ATOM 696 C CA . PHE A 1 89 ? 5.652 -9.276 -15.720 1.00 56.44 89 PHE A CA 1
ATOM 697 C C . PHE A 1 89 ? 6.159 -8.671 -14.410 1.00 56.44 89 PHE A C 1
ATOM 699 O O . PHE A 1 89 ? 7.348 -8.733 -14.104 1.00 56.44 89 PHE A O 1
ATOM 706 N N . PHE A 1 90 ? 5.275 -7.986 -13.683 1.00 62.56 90 PHE A N 1
ATOM 707 C CA . PHE A 1 90 ? 5.653 -7.373 -12.417 1.00 62.56 90 PHE A CA 1
ATOM 708 C C . PHE A 1 90 ? 5.975 -8.454 -11.382 1.00 62.56 90 PHE A C 1
ATOM 710 O O . PHE A 1 90 ? 5.096 -9.198 -10.951 1.00 62.56 90 PHE A O 1
ATOM 717 N N . HIS A 1 91 ? 7.231 -8.509 -10.957 1.00 72.12 91 HIS A N 1
ATOM 718 C CA . HIS A 1 91 ? 7.643 -9.229 -9.764 1.00 72.12 91 HIS A CA 1
ATOM 719 C C . HIS A 1 91 ? 8.533 -8.297 -8.945 1.00 72.12 91 HIS A C 1
ATOM 721 O O . HIS A 1 91 ? 9.497 -7.728 -9.466 1.00 72.12 91 HIS A O 1
ATOM 727 N N . VAL A 1 92 ? 8.189 -8.088 -7.670 1.00 73.81 92 VAL A N 1
ATOM 728 C CA . VAL A 1 92 ? 8.782 -7.011 -6.856 1.00 73.81 92 VAL A CA 1
ATOM 729 C C . VAL A 1 92 ? 10.307 -7.127 -6.752 1.00 73.81 92 VAL A C 1
ATOM 731 O O . VAL A 1 92 ? 11.002 -6.116 -6.741 1.00 73.81 92 VAL A O 1
ATOM 734 N N . ASN A 1 93 ? 10.823 -8.361 -6.743 1.00 76.69 93 ASN A N 1
ATOM 735 C CA . ASN A 1 93 ? 12.251 -8.654 -6.600 1.00 76.69 93 ASN A CA 1
ATOM 736 C C . ASN A 1 93 ? 13.046 -8.455 -7.898 1.00 76.69 93 ASN A C 1
ATOM 738 O O . ASN A 1 93 ? 14.254 -8.254 -7.842 1.00 76.69 93 ASN A O 1
ATOM 742 N N . ASP A 1 94 ? 12.369 -8.481 -9.046 1.00 79.88 94 ASP A N 1
ATOM 743 C CA . ASP A 1 94 ? 12.981 -8.343 -10.374 1.00 79.88 94 ASP A CA 1
ATOM 744 C C . ASP A 1 94 ? 12.745 -6.946 -10.969 1.00 79.88 94 ASP A C 1
ATOM 746 O O . ASP A 1 94 ? 13.197 -6.625 -12.068 1.00 79.88 94 ASP A O 1
ATOM 750 N N . THR A 1 95 ? 12.032 -6.095 -10.228 1.00 80.31 95 THR A N 1
ATOM 751 C CA . THR A 1 95 ? 11.707 -4.733 -10.634 1.00 80.31 95 THR A CA 1
ATOM 752 C C . THR A 1 95 ? 12.876 -3.802 -10.307 1.00 80.31 95 THR A C 1
ATOM 754 O O . THR A 1 95 ? 13.279 -3.711 -9.143 1.00 80.31 95 THR A O 1
ATOM 757 N N . PRO A 1 96 ? 13.401 -3.040 -11.285 1.00 85.19 96 PRO A N 1
ATOM 758 C CA . PRO A 1 96 ? 14.414 -2.029 -11.021 1.00 85.19 96 PRO A CA 1
ATOM 759 C C . PRO A 1 96 ? 13.968 -1.051 -9.929 1.00 85.19 96 PRO A C 1
ATOM 761 O O . PRO A 1 96 ? 12.833 -0.574 -9.919 1.00 85.19 96 PRO A O 1
ATOM 764 N N . TYR A 1 97 ? 14.884 -0.678 -9.034 1.00 86.56 97 TYR A N 1
ATOM 765 C CA . TYR A 1 97 ? 14.569 0.235 -7.929 1.00 86.56 97 TYR A CA 1
ATOM 766 C C . TYR A 1 97 ? 13.997 1.586 -8.403 1.00 86.56 97 TYR A C 1
ATOM 768 O O . TYR A 1 97 ? 13.159 2.181 -7.727 1.00 86.56 97 TYR A O 1
ATOM 776 N N . CYS A 1 98 ? 14.417 2.073 -9.579 1.00 87.12 98 CYS A N 1
ATOM 777 C CA . CYS A 1 98 ? 13.840 3.270 -10.197 1.00 87.12 98 CYS A CA 1
ATOM 778 C C . CYS A 1 98 ? 12.337 3.103 -10.468 1.00 87.12 98 CYS A C 1
ATOM 780 O O . CYS A 1 98 ? 11.558 3.943 -10.020 1.00 87.12 98 CYS A O 1
ATOM 782 N N . SER A 1 99 ? 11.925 1.993 -11.084 1.00 88.00 99 SER A N 1
ATOM 783 C CA . SER A 1 99 ? 10.519 1.668 -11.333 1.00 88.00 99 SER A CA 1
ATOM 784 C C . SER A 1 99 ? 9.746 1.497 -10.026 1.00 88.00 99 SER A C 1
ATOM 786 O O . SER A 1 99 ? 8.660 2.049 -9.876 1.00 88.00 99 SER A O 1
ATOM 788 N N . LEU A 1 100 ? 10.331 0.799 -9.045 1.00 89.69 100 LEU A N 1
ATOM 789 C CA . LEU A 1 100 ? 9.703 0.562 -7.745 1.00 89.69 100 LEU A CA 1
ATOM 790 C C . LEU A 1 100 ? 9.363 1.872 -7.023 1.00 89.69 100 LEU A C 1
ATOM 792 O O . LEU A 1 100 ? 8.259 2.019 -6.507 1.00 89.69 100 LEU A O 1
ATOM 796 N N . LYS A 1 101 ? 10.273 2.855 -7.032 1.00 92.12 101 LYS A N 1
ATOM 797 C CA . LYS A 1 101 ? 10.013 4.181 -6.447 1.00 92.12 101 LYS A CA 1
ATOM 798 C C . LYS A 1 101 ? 8.809 4.869 -7.083 1.00 92.12 101 LYS A C 1
ATOM 800 O O . LYS A 1 101 ? 8.024 5.479 -6.365 1.00 92.12 101 LYS A O 1
ATOM 805 N N . VAL A 1 102 ? 8.667 4.785 -8.407 1.00 93.06 102 VAL A N 1
ATOM 806 C CA . VAL A 1 102 ? 7.529 5.381 -9.122 1.00 93.06 102 VAL A CA 1
ATOM 807 C C . VAL A 1 102 ? 6.236 4.653 -8.750 1.00 93.06 102 VAL A C 1
ATOM 809 O O . VAL A 1 102 ? 5.244 5.296 -8.416 1.00 93.06 102 VAL A O 1
ATOM 812 N N . LEU A 1 103 ? 6.255 3.320 -8.711 1.00 93.88 103 LEU A N 1
ATOM 813 C CA . LEU A 1 103 ? 5.091 2.521 -8.320 1.00 93.88 103 LEU A CA 1
ATOM 814 C C . LEU A 1 103 ? 4.632 2.822 -6.885 1.00 93.88 103 LEU A C 1
ATOM 816 O O . LEU A 1 103 ? 3.442 3.016 -6.649 1.00 93.88 103 LEU A O 1
ATOM 820 N N . LEU A 1 104 ? 5.571 2.927 -5.942 1.00 95.56 104 LEU A N 1
ATOM 821 C CA . LEU A 1 104 ? 5.292 3.289 -4.550 1.00 95.56 104 LEU A CA 1
ATOM 822 C C . LEU A 1 104 ? 4.760 4.722 -4.420 1.00 95.56 104 LEU A C 1
ATOM 824 O O . LEU A 1 104 ? 3.801 4.956 -3.685 1.00 95.56 104 LEU A O 1
ATOM 828 N N . LYS A 1 105 ? 5.349 5.667 -5.164 1.00 96.44 105 LYS A N 1
ATOM 829 C CA . LYS A 1 105 ? 4.931 7.077 -5.216 1.00 96.44 105 LYS A CA 1
ATOM 830 C C . LYS A 1 105 ? 3.488 7.246 -5.683 1.00 96.44 105 LYS A C 1
ATOM 832 O O . LYS A 1 105 ? 2.795 8.119 -5.174 1.00 96.44 105 LYS A O 1
ATOM 837 N N . HIS A 1 106 ? 3.054 6.414 -6.627 1.00 96.56 106 HIS A N 1
ATOM 838 C CA . HIS A 1 106 ? 1.690 6.411 -7.167 1.00 96.56 106 HIS A CA 1
ATOM 839 C C . HIS A 1 106 ? 0.782 5.350 -6.519 1.00 96.56 106 HIS A C 1
ATOM 841 O O . HIS A 1 106 ? -0.296 5.063 -7.039 1.00 96.56 106 HIS A O 1
ATOM 847 N N . HIS A 1 107 ? 1.216 4.783 -5.385 1.00 97.50 107 HIS A N 1
ATOM 848 C CA . HIS A 1 107 ? 0.459 3.860 -4.529 1.00 97.50 107 HIS A CA 1
ATOM 849 C C . HIS A 1 107 ? -0.072 2.607 -5.239 1.00 97.50 107 HIS A C 1
ATOM 851 O O . HIS A 1 107 ? -1.150 2.114 -4.910 1.00 97.50 107 HIS A O 1
ATOM 857 N N . PHE A 1 108 ? 0.679 2.066 -6.200 1.00 96.31 108 PHE A N 1
ATOM 858 C CA . PHE A 1 108 ? 0.326 0.800 -6.845 1.00 96.31 108 PHE A CA 1
ATOM 859 C C . PHE A 1 108 ? 0.473 -0.384 -5.891 1.00 96.31 108 PHE A C 1
ATOM 861 O O . PHE A 1 108 ? 1.418 -0.431 -5.105 1.00 96.31 108 PHE A O 1
ATOM 868 N N . ASP A 1 109 ? -0.421 -1.365 -5.991 1.00 96.00 109 ASP A N 1
ATOM 869 C CA . ASP A 1 109 ? -0.371 -2.621 -5.247 1.00 96.00 109 ASP A CA 1
ATOM 870 C C . ASP A 1 109 ? 0.693 -3.567 -5.818 1.00 96.00 109 ASP A C 1
ATOM 872 O O . ASP A 1 109 ? 0.432 -4.413 -6.670 1.00 96.00 109 ASP A O 1
ATOM 876 N N . ILE A 1 110 ? 1.921 -3.408 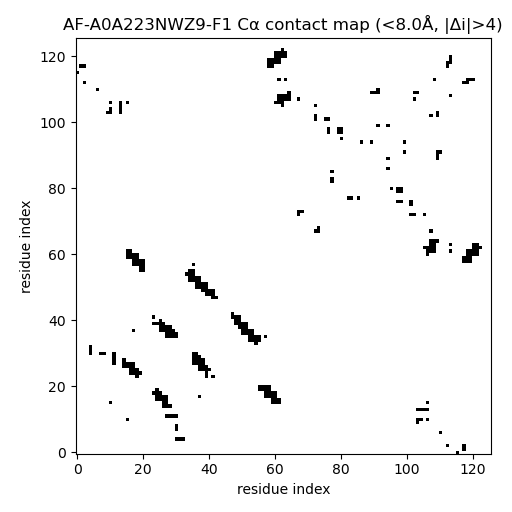-5.332 1.00 93.88 110 ILE A N 1
ATOM 877 C CA . ILE A 1 110 ? 3.077 -4.216 -5.733 1.00 93.88 110 ILE A CA 1
ATOM 878 C C . ILE A 1 110 ? 3.238 -5.501 -4.901 1.00 93.88 110 ILE A C 1
ATOM 880 O O . ILE A 1 110 ? 4.129 -6.306 -5.165 1.00 93.88 110 ILE A O 1
ATOM 884 N N . PHE A 1 111 ? 2.410 -5.697 -3.874 1.00 93.88 111 PHE A N 1
ATOM 885 C CA . PHE A 1 111 ? 2.482 -6.861 -2.983 1.00 93.88 111 PHE A CA 1
ATOM 886 C C . PHE A 1 111 ? 1.269 -7.795 -3.120 1.00 93.88 111 PHE A C 1
ATOM 888 O O . PHE A 1 111 ? 1.197 -8.789 -2.400 1.00 93.88 111 PHE A O 1
ATOM 895 N N . GLY A 1 112 ? 0.327 -7.498 -4.026 1.00 93.56 112 GLY A N 1
ATOM 896 C CA . GLY A 1 112 ? -0.885 -8.297 -4.241 1.00 93.56 112 GLY A CA 1
ATOM 897 C C . GLY A 1 112 ? -1.870 -8.231 -3.069 1.00 93.56 112 GLY A C 1
ATOM 898 O O . GLY A 1 112 ? -2.598 -9.187 -2.798 1.00 93.56 112 GLY A O 1
ATOM 899 N N . LEU A 1 113 ? -1.874 -7.123 -2.325 1.00 96.12 113 LEU A N 1
ATOM 900 C CA . LEU A 1 113 ? -2.706 -6.942 -1.136 1.00 96.12 113 LEU A CA 1
ATOM 901 C C . LEU A 1 113 ? -4.190 -6.795 -1.476 1.00 96.12 113 LEU A C 1
ATOM 903 O O . LEU A 1 113 ? -5.030 -7.158 -0.651 1.00 96.12 113 LEU A O 1
ATOM 907 N N . ILE A 1 114 ? -4.527 -6.269 -2.657 1.00 96.88 114 ILE A N 1
ATOM 908 C CA . ILE A 1 114 ? -5.910 -6.133 -3.125 1.00 96.88 114 ILE A CA 1
ATOM 909 C C . ILE A 1 114 ? -6.503 -7.526 -3.351 1.00 96.88 114 ILE A C 1
ATOM 911 O O . ILE A 1 114 ? -7.530 -7.854 -2.759 1.00 96.88 114 ILE A O 1
ATOM 915 N N . GLU A 1 115 ? -5.825 -8.379 -4.126 1.00 95.50 115 GLU A N 1
ATOM 916 C CA . GLU A 1 115 ? -6.265 -9.760 -4.380 1.00 95.50 115 GLU A CA 1
ATOM 917 C C . GLU A 1 115 ? -6.320 -10.593 -3.091 1.00 95.50 115 GLU A C 1
ATOM 919 O O . GLU A 1 115 ? -7.227 -11.403 -2.905 1.00 95.50 115 GLU A O 1
ATOM 924 N N . ALA A 1 116 ? -5.401 -10.344 -2.151 1.00 95.69 116 ALA A N 1
ATOM 925 C CA . ALA A 1 116 ? -5.408 -10.973 -0.832 1.00 95.69 116 ALA A CA 1
ATOM 926 C C . ALA A 1 116 ? -6.521 -10.457 0.110 1.00 95.69 116 ALA A C 1
ATOM 928 O O . ALA A 1 116 ? -6.658 -10.966 1.225 1.00 95.69 116 ALA A O 1
ATOM 929 N N . GLY A 1 117 ? -7.296 -9.437 -0.286 1.00 94.75 117 GLY A N 1
ATOM 930 C CA . GLY A 1 117 ? -8.351 -8.820 0.528 1.00 94.75 117 GLY A CA 1
ATOM 931 C C . GLY A 1 117 ? -7.843 -7.945 1.686 1.00 94.75 117 GLY A C 1
ATOM 932 O O . GLY A 1 117 ? -8.631 -7.537 2.552 1.00 94.75 117 GLY A O 1
ATOM 933 N N . LEU A 1 118 ? -6.540 -7.653 1.705 1.00 95.12 118 LEU A N 1
ATOM 934 C CA . LEU A 1 118 ? -5.849 -6.862 2.726 1.00 95.12 118 LEU A CA 1
ATOM 935 C C . LEU A 1 118 ? -5.851 -5.361 2.412 1.00 95.12 118 LEU A C 1
ATOM 937 O O . LEU A 1 118 ? -5.773 -4.557 3.335 1.00 95.12 118 LEU A O 1
ATOM 941 N N . ALA A 1 119 ? -5.982 -4.981 1.142 1.00 97.00 119 ALA A N 1
ATOM 942 C CA . ALA A 1 119 ? -6.092 -3.597 0.690 1.00 97.00 119 ALA A CA 1
ATOM 943 C C . ALA A 1 119 ? -7.464 -3.300 0.070 1.00 97.00 119 ALA A C 1
ATOM 945 O O . ALA A 1 119 ? -8.236 -4.203 -0.254 1.00 97.00 119 ALA A O 1
ATOM 946 N N . ILE A 1 120 ? -7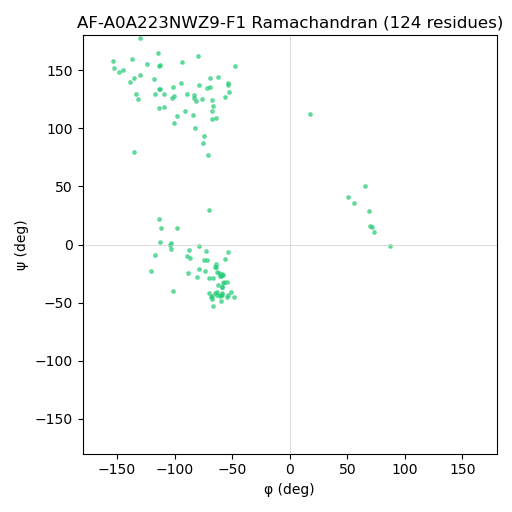.767 -2.014 -0.080 1.00 97.44 120 ILE A N 1
ATOM 947 C CA . ILE A 1 120 ? -8.911 -1.509 -0.838 1.00 97.44 120 ILE A CA 1
ATOM 948 C C . ILE A 1 120 ? -8.398 -1.047 -2.200 1.00 97.44 120 ILE A C 1
ATOM 950 O O . ILE A 1 120 ? -7.474 -0.238 -2.260 1.00 97.44 120 ILE A O 1
ATOM 954 N N . ASP A 1 121 ? -9.023 -1.524 -3.274 1.00 98.06 121 ASP A N 1
ATOM 955 C CA . ASP A 1 121 ? -8.826 -0.970 -4.613 1.00 98.06 121 ASP A CA 1
ATOM 956 C C . ASP A 1 121 ? -9.381 0.461 -4.660 1.00 98.06 121 ASP A C 1
ATOM 958 O O . ASP A 1 121 ? -10.575 0.686 -4.434 1.00 98.06 121 ASP A O 1
ATOM 962 N N . ILE A 1 122 ? -8.518 1.433 -4.954 1.00 97.38 122 ILE A N 1
ATOM 963 C CA . ILE A 1 122 ? -8.868 2.852 -5.041 1.00 97.38 122 ILE A CA 1
ATOM 964 C C . ILE A 1 122 ? -10.021 3.122 -6.014 1.00 97.38 122 ILE A C 1
ATOM 966 O O . ILE A 1 122 ? -10.836 4.001 -5.751 1.00 97.38 122 ILE A O 1
ATOM 970 N N . ASN A 1 123 ? -10.152 2.340 -7.087 1.00 96.25 123 ASN A N 1
ATOM 971 C CA . ASN A 1 123 ? -11.205 2.509 -8.087 1.00 96.25 123 ASN A CA 1
ATOM 972 C C . ASN A 1 123 ? -12.589 2.089 -7.569 1.00 96.25 123 ASN A C 1
ATOM 974 O O . ASN A 1 123 ? -13.606 2.390 -8.192 1.00 96.25 123 ASN A O 1
ATOM 978 N N . THR A 1 124 ? -12.649 1.386 -6.433 1.00 96.62 124 THR A N 1
ATOM 979 C CA . THR A 1 124 ? -13.910 0.998 -5.779 1.00 96.62 124 THR A CA 1
ATOM 980 C C . THR A 1 124 ? -14.446 2.073 -4.835 1.00 96.62 124 THR A C 1
ATOM 982 O O . THR A 1 124 ? -15.593 1.989 -4.383 1.00 96.62 124 THR A O 1
ATOM 985 N N . LEU A 1 125 ? -13.635 3.091 -4.536 1.00 91.44 125 LEU A N 1
ATOM 986 C CA . LEU A 1 125 ? -14.039 4.252 -3.755 1.00 91.44 125 LEU A CA 1
ATOM 987 C C . LEU A 1 125 ? -14.768 5.235 -4.681 1.00 91.44 125 LEU A C 1
ATOM 989 O O . LEU A 1 125 ? -14.243 5.625 -5.720 1.00 91.44 125 LEU A O 1
ATOM 993 N N . LYS A 1 126 ? -16.006 5.580 -4.318 1.00 72.06 126 LYS A N 1
ATOM 994 C CA . LYS A 1 126 ? -16.857 6.529 -5.050 1.00 72.06 126 LYS A CA 1
ATOM 995 C C . LYS A 1 126 ? -16.605 7.965 -4.620 1.00 72.06 126 LYS A C 1
ATOM 997 O O . LYS A 1 126 ? -16.363 8.160 -3.407 1.00 72.06 126 LYS A O 1
#

Foldseek 3Di:
DDDFCVQCVLLQVQFWWKAFPVRWIFTFNDDDRQFTWGQGDDDDPVRDGDGDTDSTQIATAAAEPVCCVVDCLQVQLCVQPVNPDGCPPQDPVPDPPSSVNSRSNRRHNSPCCVVVVRHHHNVPPD